Protein AF-A0A0F9F6U3-F1 (afdb_monomer)

Nearest PDB structures (foldseek):
  1pbu-assembly1_A  TM=4.976E-01  e=7.679E-01  Homo sapiens
  3ovb-assembly1_A  TM=3.432E-01  e=8.908E+00  Archaeoglobus fulgidus
  3ovs-assembly1_A  TM=3.458E-01  e=8.391E+00  Archaeoglobus fulgidus
  4x4p-assembly6_E  TM=2.815E-01  e=6.223E+00  Archaeoglobus fulgidus DSM 4304

Sequence (162 aa):
MRYAKGYLIRDQVNSPEFFAYTGFLMSFPWEWFVTLAFPIEENAGPVKTKMRRLWFTRKLCTVERIQVGYFYVEAAQGNFSHIHMLMLGRRIRYGFTKTLDLVSRSFWESFWKHQTKVEKPVSISSLATYCVAHIHNPKYDWVDDGFYNLKLLKKCKMGSFK

Foldseek 3Di:
DDPDPDDAPVVVCPDPVNVVQLVVLLLFPFFKKWKFKDFVVVPDDPVVVVVVVVVLQVVVCVVVVKHKKWKWKWFAADGMIMIIIRMWIWDDDPNDIDICNPPDQVVSQVPDPRTDGMDTPPDSSVSSSVRSSRVRGPNTPDMDIDIDPVVVRVCSSVVPDD

Structure (mmCIF, N/CA/C/O backbone):
data_AF-A0A0F9F6U3-F1
#
_entry.id   AF-A0A0F9F6U3-F1
#
loop_
_atom_site.group_PDB
_atom_site.id
_atom_site.type_symbol
_atom_site.label_atom_id
_atom_site.label_alt_id
_atom_site.label_comp_id
_atom_site.label_asym_id
_atom_site.label_entity_id
_atom_site.label_seq_id
_atom_site.pdbx_PDB_ins_code
_atom_site.Cartn_x
_atom_site.Cartn_y
_atom_site.Cartn_z
_atom_site.occupancy
_atom_site.B_iso_or_equiv
_atom_site.auth_seq_id
_atom_site.auth_comp_id
_atom_site.auth_asym_id
_atom_site.auth_atom_id
_atom_site.pdbx_PDB_model_num
ATOM 1 N N . MET A 1 1 ? -0.679 18.643 -12.995 1.00 31.56 1 MET A N 1
ATOM 2 C CA . MET A 1 1 ? -0.068 17.321 -12.739 1.00 31.56 1 MET A CA 1
ATOM 3 C C . MET A 1 1 ? -0.590 16.356 -13.805 1.00 31.56 1 MET A C 1
ATOM 5 O O . MET A 1 1 ? -1.728 15.919 -13.718 1.00 31.56 1 MET A O 1
ATOM 9 N N . ARG A 1 2 ? 0.151 16.173 -14.907 1.00 24.58 2 ARG A N 1
ATOM 10 C CA . ARG A 1 2 ? -0.257 15.322 -16.040 1.00 24.58 2 ARG A CA 1
ATOM 11 C C . ARG A 1 2 ? 0.248 13.904 -15.763 1.00 24.58 2 ARG A C 1
ATOM 13 O O . ARG A 1 2 ? 1.455 13.710 -15.693 1.00 24.58 2 ARG A O 1
ATOM 20 N N . TYR A 1 3 ? -0.656 12.947 -15.567 1.00 31.72 3 TYR A N 1
ATOM 21 C CA . TYR A 1 3 ? -0.293 11.536 -15.436 1.00 31.72 3 TYR A CA 1
ATOM 22 C C . TYR A 1 3 ? 0.376 11.067 -16.732 1.00 31.72 3 TYR A C 1
ATOM 24 O O . TYR A 1 3 ? -0.159 11.272 -17.825 1.00 31.72 3 TYR A O 1
ATOM 32 N N . ALA A 1 4 ? 1.569 10.489 -16.607 1.00 32.47 4 ALA A N 1
ATOM 33 C CA . ALA A 1 4 ? 2.322 9.956 -17.727 1.00 32.47 4 ALA A CA 1
ATOM 34 C C . ALA A 1 4 ? 1.505 8.853 -18.420 1.00 32.47 4 ALA A C 1
ATOM 36 O O . ALA A 1 4 ? 1.233 7.806 -17.835 1.00 32.47 4 ALA A O 1
ATOM 37 N N . LYS A 1 5 ? 1.126 9.084 -19.684 1.00 33.84 5 LYS A N 1
ATOM 38 C CA . LYS A 1 5 ? 0.676 8.038 -20.614 1.00 33.84 5 LYS A CA 1
ATOM 39 C C . LYS A 1 5 ? 1.882 7.160 -20.964 1.00 33.84 5 LYS A C 1
ATOM 41 O O . LYS A 1 5 ? 2.496 7.308 -22.016 1.00 33.84 5 LYS A O 1
ATOM 46 N N . GLY A 1 6 ? 2.259 6.283 -20.041 1.00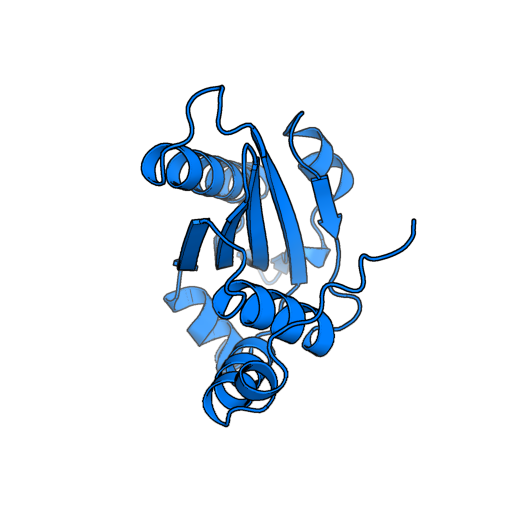 38.41 6 GLY A N 1
ATOM 47 C CA . GLY A 1 6 ? 3.186 5.191 -20.293 1.00 38.41 6 GLY A CA 1
ATOM 48 C C . GLY A 1 6 ? 2.413 4.031 -20.900 1.00 38.41 6 GLY A C 1
ATOM 49 O O . GLY A 1 6 ? 1.651 3.371 -20.205 1.00 38.41 6 GLY A O 1
ATOM 50 N N . TYR A 1 7 ? 2.576 3.819 -22.203 1.00 41.62 7 TYR A N 1
ATOM 51 C CA . TYR A 1 7 ? 2.058 2.649 -22.904 1.00 41.62 7 TYR A CA 1
ATOM 52 C C . TYR A 1 7 ? 2.598 1.375 -22.243 1.00 41.62 7 TYR A C 1
ATOM 54 O O . TYR A 1 7 ? 3.797 1.100 -22.310 1.00 41.62 7 TYR A O 1
ATOM 62 N N . LEU A 1 8 ? 1.708 0.636 -21.585 1.00 48.78 8 LEU A N 1
ATOM 63 C CA . LEU A 1 8 ? 1.885 -0.778 -21.278 1.00 48.78 8 LEU A CA 1
ATOM 64 C C . LEU A 1 8 ? 1.911 -1.547 -22.610 1.00 48.78 8 LEU A C 1
ATOM 66 O O . LEU A 1 8 ? 1.256 -1.120 -23.568 1.00 48.78 8 LEU A O 1
ATOM 70 N N . ILE A 1 9 ? 2.631 -2.670 -22.693 1.00 53.09 9 ILE A N 1
ATOM 71 C CA . ILE A 1 9 ? 2.451 -3.593 -23.824 1.00 53.09 9 ILE A CA 1
ATOM 72 C C . ILE A 1 9 ? 0.985 -4.033 -23.766 1.00 53.09 9 ILE A C 1
ATOM 74 O O . ILE A 1 9 ? 0.577 -4.683 -22.804 1.00 53.09 9 ILE A O 1
ATOM 78 N N . ARG A 1 10 ? 0.174 -3.608 -24.747 1.00 51.69 10 ARG A N 1
ATOM 79 C CA . ARG A 1 10 ? -1.291 -3.798 -24.744 1.00 51.69 10 ARG A CA 1
ATOM 80 C C . ARG A 1 10 ? -1.689 -5.256 -24.509 1.00 51.69 10 ARG A C 1
ATOM 82 O O . ARG A 1 10 ? -2.739 -5.498 -23.923 1.00 51.69 10 ARG A O 1
ATOM 89 N N . ASP A 1 11 ? -0.841 -6.193 -24.908 1.00 54.62 11 ASP A N 1
ATOM 90 C CA . ASP A 1 11 ? -1.124 -7.624 -24.847 1.00 54.62 11 ASP A CA 1
ATOM 91 C C . ASP A 1 11 ? -1.033 -8.192 -23.420 1.00 54.62 11 ASP A C 1
ATOM 93 O O . ASP A 1 11 ? -1.785 -9.098 -23.078 1.00 54.62 11 ASP A O 1
ATOM 97 N N . GLN A 1 12 ? -0.197 -7.623 -22.541 1.00 59.91 12 GLN A N 1
ATOM 98 C CA . GLN A 1 12 ? -0.062 -8.100 -21.153 1.00 59.91 12 GLN A CA 1
ATOM 99 C C . GLN A 1 12 ? -1.156 -7.561 -20.220 1.00 59.91 12 GLN A C 1
ATOM 101 O O . GLN A 1 12 ? -1.532 -8.220 -19.259 1.00 59.91 12 GLN A O 1
ATOM 106 N N . VAL A 1 13 ? -1.711 -6.383 -20.513 1.00 64.19 13 VAL A N 1
ATOM 107 C CA . VAL A 1 13 ? -2.785 -5.756 -19.707 1.00 64.19 13 VAL A CA 1
ATOM 108 C C . VAL A 1 13 ? -4.155 -6.367 -20.001 1.00 64.19 13 VAL A C 1
ATOM 110 O O . VAL A 1 13 ? -5.101 -6.175 -19.246 1.00 64.19 13 VAL A O 1
ATOM 113 N N . ASN A 1 14 ? -4.263 -7.111 -21.100 1.00 72.69 14 ASN A N 1
ATOM 114 C CA . ASN A 1 14 ? -5.487 -7.792 -21.505 1.00 72.69 14 ASN A CA 1
ATOM 115 C C . ASN A 1 14 ? -5.403 -9.312 -21.312 1.00 72.69 14 ASN A C 1
ATOM 117 O O . ASN A 1 14 ? -6.246 -10.035 -21.843 1.00 72.69 14 ASN A O 1
ATOM 121 N N . SER A 1 15 ? -4.405 -9.811 -20.575 1.00 81.25 15 SER A N 1
ATOM 122 C CA . SER A 1 15 ? -4.299 -11.244 -20.319 1.00 81.25 15 SER A CA 1
ATOM 123 C C . SER A 1 15 ? -5.306 -11.698 -19.244 1.00 81.25 15 SER A C 1
ATOM 125 O O . SER A 1 15 ? -5.655 -10.922 -18.343 1.00 81.25 15 SER A O 1
ATOM 127 N N . PRO A 1 16 ? -5.784 -12.955 -19.289 1.00 85.06 16 PRO A N 1
ATOM 128 C CA . PRO A 1 16 ? -6.631 -13.517 -18.236 1.00 85.06 16 PRO A CA 1
ATOM 129 C C . PRO A 1 16 ? -6.007 -13.412 -16.837 1.00 85.06 16 PRO A C 1
ATOM 131 O O . PRO A 1 16 ? -6.713 -13.158 -15.861 1.00 85.06 16 PRO A O 1
ATOM 134 N N . GLU A 1 17 ? -4.684 -13.552 -16.736 1.00 84.88 17 GLU A N 1
ATOM 135 C CA . GLU A 1 17 ? -3.926 -13.446 -15.488 1.00 84.88 17 GLU A CA 1
ATOM 136 C C . GLU A 1 17 ? -3.998 -12.031 -14.906 1.00 84.88 17 GLU A C 1
ATOM 138 O O . GLU A 1 17 ? -4.219 -11.876 -13.703 1.00 84.88 17 GLU A O 1
ATOM 143 N N . PHE A 1 18 ? -3.890 -11.000 -15.754 1.00 87.88 18 PHE A N 1
ATOM 144 C CA . PHE A 1 18 ? -4.009 -9.602 -15.339 1.00 87.88 18 PHE A CA 1
ATOM 145 C C . PHE A 1 18 ? -5.374 -9.326 -14.694 1.00 87.88 18 PHE A C 1
ATOM 147 O O . PHE A 1 18 ? -5.459 -8.764 -13.593 1.00 87.88 18 PHE A O 1
ATOM 154 N N . PHE A 1 19 ? -6.456 -9.752 -15.354 1.00 88.88 19 PHE A N 1
ATOM 155 C CA . PHE A 1 19 ? -7.815 -9.563 -14.843 1.00 88.88 19 PHE A CA 1
ATOM 156 C C . PHE A 1 19 ? -8.081 -10.397 -13.589 1.00 88.88 19 PHE A C 1
ATOM 158 O O . PHE A 1 19 ? -8.679 -9.889 -12.638 1.00 88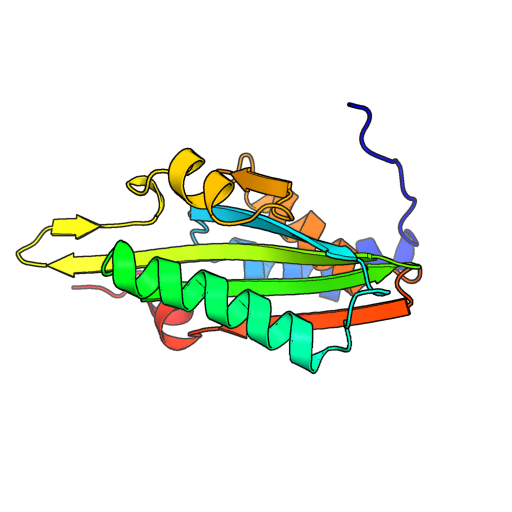.88 19 PHE A O 1
ATOM 165 N N . ALA A 1 20 ? -7.600 -11.643 -13.548 1.00 88.56 20 ALA A N 1
ATOM 166 C CA . ALA A 1 20 ? -7.728 -12.503 -12.377 1.00 88.56 20 ALA A CA 1
ATOM 167 C C . ALA A 1 20 ? -7.008 -11.905 -11.160 1.00 88.56 20 ALA A C 1
ATOM 169 O O . ALA A 1 20 ? -7.584 -11.850 -10.068 1.00 88.56 20 ALA A O 1
ATOM 170 N N . TYR A 1 21 ? -5.783 -11.399 -11.339 1.00 89.81 21 TYR A N 1
ATOM 171 C CA . TYR A 1 21 ? -5.022 -10.823 -10.234 1.00 89.81 21 TYR A CA 1
ATOM 172 C C . TYR A 1 21 ? -5.618 -9.488 -9.771 1.00 89.81 21 TYR A C 1
ATOM 174 O O . TYR A 1 21 ? -5.778 -9.258 -8.569 1.00 89.81 21 TYR A O 1
ATOM 182 N N . THR A 1 22 ? -6.057 -8.648 -10.713 1.00 91.75 22 THR A N 1
ATOM 183 C CA . THR A 1 22 ? -6.775 -7.402 -10.407 1.00 91.75 22 THR A CA 1
ATOM 184 C C . THR A 1 22 ? -8.057 -7.688 -9.623 1.00 91.75 22 THR A C 1
ATOM 186 O O . THR A 1 22 ? -8.267 -7.111 -8.554 1.00 91.75 22 THR A O 1
ATOM 189 N N . GLY A 1 23 ? -8.879 -8.636 -10.086 1.00 91.62 23 GLY A N 1
ATOM 190 C CA . GLY A 1 23 ? -10.100 -9.058 -9.396 1.00 91.62 23 GLY A CA 1
ATOM 191 C C . GLY A 1 23 ? -9.825 -9.634 -8.003 1.00 91.62 23 GLY A C 1
ATOM 192 O O . GLY A 1 23 ? -10.549 -9.344 -7.048 1.00 91.62 23 GLY A O 1
ATOM 193 N N . PHE A 1 24 ? -8.732 -10.385 -7.844 1.00 90.88 24 PHE A N 1
ATOM 194 C CA . PHE A 1 24 ? -8.293 -10.862 -6.536 1.00 90.88 24 PHE A CA 1
ATOM 195 C C . PHE A 1 24 ? -7.950 -9.708 -5.587 1.00 90.88 24 PHE A C 1
ATOM 197 O O . PHE A 1 24 ? -8.444 -9.698 -4.455 1.00 90.88 24 PHE A O 1
ATOM 204 N N . LEU A 1 25 ? -7.171 -8.716 -6.028 1.00 92.31 25 LEU A N 1
ATOM 205 C CA . LEU A 1 25 ? -6.867 -7.539 -5.209 1.00 92.31 25 LEU A CA 1
ATOM 206 C C . LEU A 1 25 ? -8.132 -6.738 -4.879 1.00 92.31 25 LEU A C 1
ATOM 208 O O . LEU A 1 25 ? -8.278 -6.294 -3.744 1.00 92.31 25 LEU A O 1
ATOM 212 N N . MET A 1 26 ? -9.081 -6.613 -5.807 1.00 92.50 26 MET A N 1
ATOM 213 C CA . MET A 1 26 ? -10.361 -5.933 -5.563 1.00 92.50 26 MET A CA 1
ATOM 214 C C . MET A 1 26 ? -11.242 -6.631 -4.516 1.00 92.50 26 MET A C 1
ATOM 216 O O . MET A 1 26 ? -12.139 -6.003 -3.962 1.00 92.50 26 MET A O 1
ATOM 220 N N . SER A 1 27 ? -10.982 -7.906 -4.204 1.00 91.00 27 SER A N 1
ATOM 221 C CA . SER A 1 27 ? -11.755 -8.662 -3.207 1.00 91.00 27 SER A CA 1
ATOM 222 C C . SER A 1 27 ? -11.452 -8.297 -1.746 1.00 91.00 27 SER A C 1
ATOM 22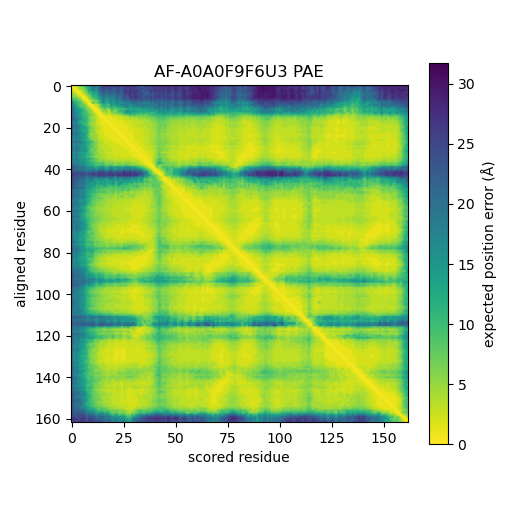4 O O . SER A 1 27 ? -12.060 -8.864 -0.837 1.00 91.00 27 SER A O 1
ATOM 226 N N . PHE A 1 28 ? -10.517 -7.375 -1.501 1.00 91.44 28 PHE A N 1
ATOM 227 C CA . PHE A 1 28 ? -10.172 -6.897 -0.163 1.00 91.44 28 PHE A CA 1
ATOM 228 C C . PHE A 1 28 ? -10.654 -5.452 0.054 1.00 91.44 28 PHE A C 1
ATOM 230 O O . PHE A 1 28 ? -10.554 -4.628 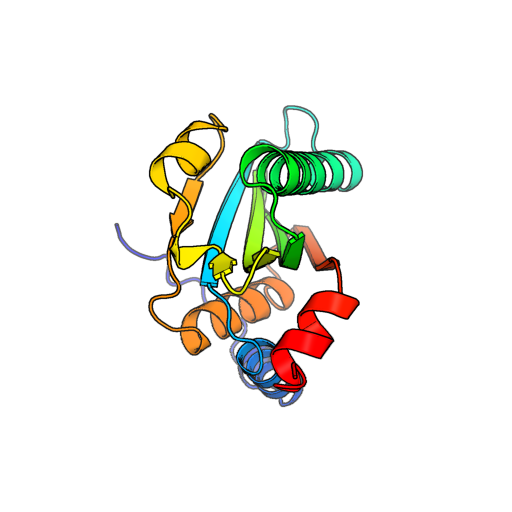-0.857 1.00 91.44 28 PHE A O 1
ATOM 237 N N . PRO A 1 29 ? -11.117 -5.106 1.270 1.00 91.44 29 PRO A N 1
ATOM 238 C CA . PRO A 1 29 ? -11.545 -3.750 1.603 1.00 91.44 29 PRO A CA 1
ATOM 239 C C . PRO A 1 29 ? -10.328 -2.874 1.929 1.00 91.44 29 PRO A C 1
ATOM 241 O O . PRO A 1 29 ? -10.026 -2.618 3.093 1.00 91.44 29 PRO A O 1
ATOM 244 N N . TRP A 1 30 ? -9.569 -2.474 0.910 1.00 94.25 30 TRP A N 1
ATOM 245 C CA . TRP A 1 30 ? -8.415 -1.596 1.103 1.00 94.25 30 TRP A CA 1
ATOM 246 C C . TRP A 1 30 ? -8.850 -0.220 1.611 1.00 94.25 30 TRP A C 1
ATOM 248 O O . TRP A 1 30 ? -9.779 0.380 1.077 1.00 94.25 30 TRP A O 1
ATOM 258 N N . GLU A 1 31 ? -8.150 0.287 2.622 1.00 95.00 31 GLU A N 1
ATOM 259 C CA . GLU A 1 31 ? -8.483 1.540 3.310 1.00 95.00 31 GLU A CA 1
ATOM 260 C C . GLU A 1 31 ? -7.527 2.659 2.897 1.00 95.00 31 GLU A C 1
ATOM 262 O O . GLU A 1 31 ? -7.944 3.801 2.712 1.00 95.00 31 GLU A O 1
ATOM 267 N N . TRP A 1 32 ? -6.243 2.331 2.726 1.00 94.94 32 TRP A N 1
ATOM 268 C CA . TRP A 1 32 ? -5.186 3.265 2.343 1.00 94.94 32 TRP A CA 1
ATOM 269 C C . TRP A 1 32 ? -4.437 2.784 1.100 1.00 94.94 32 TRP A C 1
ATOM 271 O O . TRP A 1 32 ? -4.210 1.586 0.911 1.00 94.94 32 TRP A O 1
ATOM 281 N N . PHE A 1 33 ? -3.986 3.747 0.302 1.00 94.69 33 PHE A N 1
ATOM 282 C CA . PHE A 1 33 ? -2.968 3.573 -0.722 1.00 94.69 33 PHE A CA 1
ATOM 283 C C . PHE A 1 33 ? -1.741 4.403 -0.365 1.00 94.69 33 PHE A C 1
ATOM 285 O O . PHE A 1 33 ? -1.846 5.599 -0.084 1.00 94.69 33 PHE A O 1
ATOM 292 N N . VAL A 1 34 ? -0.575 3.765 -0.355 1.00 92.06 34 VAL A N 1
ATOM 293 C CA . VAL A 1 34 ? 0.683 4.410 0.025 1.00 92.06 34 VAL A CA 1
ATOM 294 C C . VAL A 1 34 ? 1.678 4.287 -1.108 1.00 92.06 34 VAL A C 1
ATOM 296 O O . VAL A 1 34 ? 1.901 3.190 -1.613 1.00 92.06 34 VAL A O 1
ATOM 299 N N . THR A 1 35 ? 2.300 5.409 -1.468 1.00 90.56 35 THR A N 1
ATOM 300 C CA . THR A 1 35 ? 3.433 5.439 -2.395 1.00 90.56 35 THR A CA 1
ATOM 301 C C . THR A 1 35 ? 4.670 5.987 -1.693 1.00 90.56 35 THR A C 1
ATOM 303 O O . THR A 1 35 ? 4.666 7.103 -1.161 1.00 90.56 35 THR A O 1
ATOM 306 N N . LEU A 1 36 ? 5.730 5.184 -1.699 1.00 86.81 36 LEU A N 1
ATOM 307 C CA . LEU A 1 36 ? 7.050 5.520 -1.177 1.00 86.81 36 LEU A CA 1
ATOM 308 C C . LEU A 1 36 ? 8.032 5.569 -2.352 1.00 86.81 36 LEU A C 1
ATOM 310 O O . LEU A 1 36 ? 8.010 4.657 -3.173 1.00 86.81 36 LEU A O 1
ATOM 314 N N . ALA A 1 37 ? 8.882 6.591 -2.430 1.00 84.31 37 ALA A N 1
ATOM 315 C CA . ALA A 1 37 ? 9.900 6.707 -3.473 1.00 84.31 37 ALA A CA 1
ATOM 316 C C . ALA A 1 37 ? 11.287 6.841 -2.840 1.00 84.31 37 ALA A C 1
ATOM 318 O O . ALA A 1 37 ? 11.466 7.566 -1.863 1.00 84.31 37 ALA A O 1
ATOM 319 N N . PHE A 1 38 ? 12.277 6.147 -3.389 1.00 79.25 38 PHE A N 1
ATOM 320 C CA . PHE A 1 38 ? 13.619 6.087 -2.823 1.00 79.25 38 PHE A CA 1
ATOM 321 C C . PHE A 1 38 ? 14.677 6.271 -3.912 1.00 79.25 38 PHE A C 1
ATOM 323 O O . PHE A 1 38 ? 14.638 5.530 -4.892 1.00 79.25 38 PHE A O 1
ATOM 330 N N . PRO A 1 39 ? 15.648 7.187 -3.737 1.00 76.75 39 PRO A N 1
ATOM 331 C CA . PRO A 1 39 ? 16.846 7.210 -4.571 1.00 76.75 39 PRO A CA 1
ATOM 332 C C . PRO A 1 39 ? 17.645 5.914 -4.383 1.00 76.75 39 PRO A C 1
ATOM 334 O O . PRO A 1 39 ? 17.833 5.458 -3.249 1.00 76.75 39 PRO A O 1
ATOM 337 N N . ILE A 1 40 ? 18.120 5.324 -5.478 1.00 69.56 40 ILE A N 1
ATOM 338 C CA . ILE A 1 40 ? 18.897 4.078 -5.471 1.00 69.56 40 ILE A CA 1
ATOM 339 C C . ILE A 1 40 ? 20.347 4.329 -5.038 1.00 69.56 40 ILE A C 1
ATOM 341 O O . ILE A 1 40 ? 20.920 3.516 -4.307 1.00 69.56 40 ILE A O 1
ATOM 345 N N . GLU A 1 41 ? 20.897 5.491 -5.404 1.00 64.81 41 GLU A N 1
ATOM 346 C CA . GLU A 1 41 ? 22.290 5.891 -5.146 1.00 64.81 41 GLU A CA 1
ATOM 347 C C . GLU A 1 41 ? 22.625 6.016 -3.646 1.00 64.81 41 GLU A C 1
ATOM 349 O O . GLU A 1 41 ? 23.76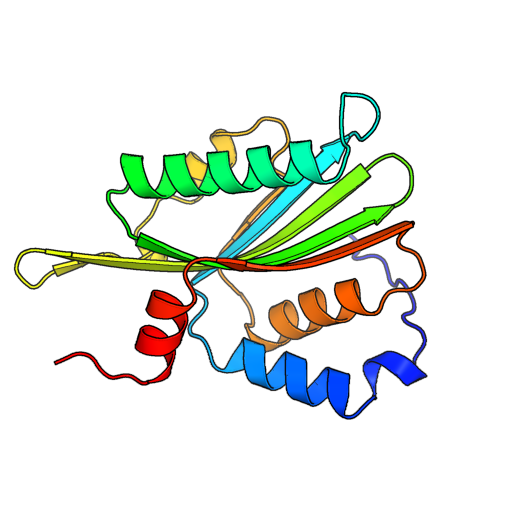7 5.816 -3.244 1.00 64.81 41 GLU A O 1
ATOM 354 N N . GLU A 1 42 ? 21.631 6.222 -2.775 1.00 55.03 42 GLU A N 1
ATOM 355 C CA . GLU A 1 42 ? 21.824 6.338 -1.320 1.00 55.03 42 GLU A CA 1
ATOM 356 C C . GLU A 1 42 ? 21.678 5.011 -0.546 1.00 55.03 42 GLU A C 1
ATOM 358 O O . GLU A 1 42 ? 21.367 5.022 0.647 1.00 55.03 42 GLU A O 1
ATOM 363 N N . ASN A 1 43 ? 21.970 3.864 -1.177 1.00 50.09 43 ASN A N 1
ATOM 364 C CA . ASN A 1 43 ? 21.913 2.493 -0.634 1.00 50.09 43 ASN A CA 1
ATOM 365 C C . ASN A 1 43 ? 20.595 1.708 -0.865 1.00 50.09 43 ASN A C 1
ATOM 367 O O . ASN A 1 43 ? 19.969 1.275 0.110 1.00 50.09 43 ASN A O 1
ATOM 371 N N . ALA A 1 44 ? 20.193 1.409 -2.103 1.00 52.97 44 ALA A N 1
ATOM 372 C CA . ALA A 1 44 ? 19.014 0.561 -2.349 1.00 52.97 44 ALA A CA 1
ATOM 373 C C . ALA A 1 44 ? 19.327 -0.714 -3.151 1.00 52.97 44 ALA A C 1
ATOM 375 O O . ALA A 1 44 ? 19.199 -0.759 -4.367 1.00 52.97 44 ALA A O 1
ATOM 376 N N . GLY A 1 45 ? 19.679 -1.787 -2.442 1.00 57.88 45 GLY A N 1
ATOM 377 C CA . GLY A 1 45 ? 19.354 -3.142 -2.898 1.00 57.88 45 GLY A CA 1
ATOM 378 C C . GLY A 1 45 ? 17.986 -3.570 -2.335 1.00 57.88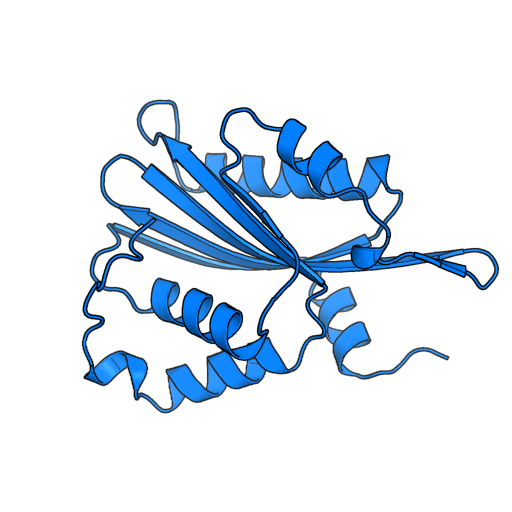 45 GLY A C 1
ATOM 379 O O . GLY A 1 45 ? 17.565 -3.001 -1.319 1.00 57.88 45 GLY A O 1
ATOM 380 N N . PRO A 1 46 ? 17.328 -4.606 -2.891 1.00 59.88 46 PRO A N 1
ATOM 381 C CA . PRO A 1 46 ? 15.989 -5.067 -2.475 1.00 59.88 46 PRO A CA 1
ATOM 382 C C . PRO A 1 46 ? 15.835 -5.279 -0.956 1.00 59.88 46 PRO A C 1
ATOM 384 O O . PRO A 1 46 ? 14.795 -5.016 -0.351 1.00 59.88 46 PRO A O 1
ATOM 387 N N . VAL A 1 47 ? 16.919 -5.691 -0.290 1.00 65.44 47 VAL A N 1
ATOM 388 C CA . VAL A 1 47 ? 16.980 -5.885 1.167 1.00 65.44 47 VAL A CA 1
ATOM 389 C C . VAL A 1 47 ? 16.756 -4.581 1.943 1.00 65.44 47 VAL A C 1
ATOM 391 O O . VAL A 1 47 ? 16.023 -4.570 2.935 1.00 65.44 47 VAL A O 1
ATOM 394 N N . LYS A 1 48 ? 17.363 -3.468 1.514 1.00 69.88 48 LYS A N 1
ATOM 395 C CA . LYS A 1 48 ? 17.257 -2.182 2.222 1.00 69.88 48 LYS A CA 1
ATOM 396 C C . LYS A 1 48 ? 15.871 -1.564 2.028 1.00 69.88 48 LYS A C 1
ATOM 398 O O . LYS A 1 48 ? 15.316 -1.027 2.991 1.00 69.88 48 LYS A O 1
ATOM 403 N N . THR A 1 49 ? 15.254 -1.727 0.859 1.00 70.94 49 THR A N 1
ATOM 404 C CA . THR A 1 49 ? 13.886 -1.241 0.639 1.00 70.94 49 THR A CA 1
ATOM 405 C C . THR A 1 49 ? 12.841 -2.053 1.406 1.00 70.94 49 THR A C 1
ATOM 407 O O . THR A 1 49 ? 11.969 -1.475 2.065 1.00 70.94 49 THR A O 1
ATOM 410 N N . LYS A 1 50 ? 13.010 -3.383 1.481 1.00 75.50 50 LYS A N 1
ATOM 411 C CA . LYS A 1 50 ? 12.227 -4.251 2.377 1.00 75.50 50 LYS A CA 1
ATOM 412 C C . LYS A 1 50 ? 12.288 -3.777 3.830 1.00 75.50 50 LYS A C 1
ATOM 414 O O . LYS A 1 50 ? 11.257 -3.708 4.501 1.00 75.50 50 LYS A O 1
ATOM 419 N N . MET A 1 51 ? 13.472 -3.407 4.319 1.00 78.38 51 MET A N 1
ATOM 420 C CA . MET A 1 51 ? 13.636 -2.879 5.678 1.00 78.38 51 MET A CA 1
ATOM 421 C C . MET A 1 51 ? 12.897 -1.553 5.885 1.00 78.38 51 MET A C 1
ATOM 423 O O . MET A 1 51 ? 12.271 -1.374 6.930 1.00 78.38 51 MET A O 1
ATOM 427 N N . ARG A 1 52 ? 12.898 -0.653 4.892 1.00 78.62 52 ARG A N 1
ATOM 428 C CA . ARG A 1 52 ? 12.143 0.610 4.951 1.00 78.62 52 ARG A CA 1
ATOM 429 C C . ARG A 1 52 ? 10.637 0.353 5.009 1.00 78.62 52 ARG A C 1
ATOM 431 O O . ARG A 1 52 ? 9.990 0.817 5.944 1.00 78.62 52 ARG A O 1
ATOM 438 N N . ARG A 1 53 ? 10.083 -0.476 4.118 1.00 85.19 53 ARG A N 1
ATOM 439 C CA . ARG A 1 53 ? 8.663 -0.885 4.156 1.00 85.19 53 ARG A CA 1
ATOM 440 C C . ARG A 1 53 ? 8.260 -1.478 5.513 1.00 85.19 53 ARG A C 1
ATOM 442 O O . ARG A 1 53 ? 7.221 -1.130 6.082 1.00 85.19 53 ARG A O 1
ATOM 449 N N . LEU A 1 54 ? 9.096 -2.361 6.062 1.00 85.62 54 LEU A N 1
ATOM 450 C CA . LEU A 1 54 ? 8.870 -2.950 7.383 1.00 85.62 54 LEU A CA 1
ATOM 451 C C . LEU A 1 54 ? 8.949 -1.909 8.500 1.00 85.62 54 LEU A C 1
ATOM 453 O O . LEU A 1 54 ? 8.153 -1.963 9.434 1.00 85.62 54 LEU A O 1
ATOM 457 N N . TRP A 1 55 ? 9.870 -0.950 8.413 1.00 86.06 55 TRP A N 1
ATOM 458 C CA . TRP A 1 55 ? 9.952 0.144 9.375 1.00 86.06 55 TRP A CA 1
ATOM 459 C C . TRP A 1 55 ? 8.675 0.993 9.368 1.00 86.06 55 TRP A C 1
ATOM 461 O O . TRP A 1 55 ? 8.134 1.224 10.452 1.00 86.06 55 TRP A O 1
ATOM 471 N N . PHE A 1 56 ? 8.142 1.357 8.185 1.00 86.25 56 PHE A N 1
ATOM 472 C CA . PHE A 1 56 ? 6.883 2.119 8.066 1.00 86.25 56 PHE A CA 1
ATOM 473 C C . PHE A 1 56 ? 5.785 1.452 8.876 1.00 86.25 56 PHE A C 1
ATOM 475 O O . PHE A 1 56 ? 5.161 2.021 9.769 1.00 86.25 56 PHE A O 1
ATOM 482 N N . THR A 1 57 ? 5.570 0.188 8.526 1.00 89.62 57 THR A N 1
ATOM 483 C CA . THR A 1 57 ? 4.397 -0.559 8.929 1.00 89.62 57 THR A CA 1
ATOM 484 C C . THR A 1 57 ? 4.501 -0.938 10.391 1.00 89.62 57 THR A C 1
ATOM 486 O O . THR A 1 57 ? 3.499 -0.874 11.097 1.00 89.62 57 THR A O 1
ATOM 489 N N . ARG A 1 58 ? 5.708 -1.221 10.896 1.00 91.44 58 ARG A N 1
ATOM 490 C CA . ARG A 1 58 ? 5.953 -1.407 12.332 1.00 91.44 58 ARG A CA 1
ATOM 491 C C . ARG A 1 58 ? 5.687 -0.135 13.127 1.00 91.44 58 ARG A C 1
ATOM 493 O O . ARG A 1 58 ? 5.027 -0.218 14.158 1.00 91.44 58 ARG A O 1
ATOM 500 N N . LYS A 1 59 ? 6.154 1.031 12.668 1.00 91.62 59 LYS A N 1
ATOM 501 C CA . LYS A 1 59 ? 5.869 2.303 13.349 1.00 91.62 59 LYS A CA 1
ATOM 502 C C . LYS A 1 59 ? 4.369 2.591 13.376 1.00 91.62 59 LYS A C 1
ATOM 504 O O . LYS A 1 59 ? 3.851 2.855 14.459 1.00 91.62 59 LYS A O 1
ATOM 509 N N . LEU A 1 60 ? 3.681 2.429 12.243 1.00 92.56 60 LEU A N 1
ATOM 510 C CA . LEU A 1 60 ? 2.223 2.547 12.138 1.00 92.56 60 LEU A CA 1
ATOM 511 C C . LEU A 1 60 ? 1.503 1.620 13.119 1.00 92.56 60 LEU A C 1
ATOM 513 O O . LEU A 1 60 ? 0.676 2.074 13.909 1.00 92.56 60 LEU A O 1
ATOM 517 N N . CYS A 1 61 ? 1.870 0.336 13.134 1.00 94.12 61 CYS A N 1
ATOM 518 C CA . CYS A 1 61 ? 1.276 -0.640 14.044 1.00 94.12 61 CYS A CA 1
ATOM 519 C C . CYS A 1 61 ? 1.456 -0.242 15.516 1.00 94.12 61 CYS A C 1
ATOM 521 O O . CYS A 1 61 ? 0.509 -0.325 16.298 1.00 94.12 61 CYS A O 1
ATOM 523 N N . THR A 1 62 ? 2.654 0.204 15.897 1.00 93.44 62 THR A N 1
ATOM 524 C CA . THR A 1 62 ? 2.983 0.532 17.289 1.00 93.44 62 THR A CA 1
ATOM 525 C C . THR A 1 62 ? 2.306 1.817 17.763 1.00 93.44 62 THR A C 1
ATOM 527 O O . THR A 1 62 ? 1.692 1.821 18.830 1.00 93.44 62 THR A O 1
ATOM 530 N N . VAL A 1 63 ? 2.392 2.899 16.983 1.00 94.38 63 VAL A N 1
ATOM 531 C CA . VAL A 1 63 ? 1.854 4.218 17.361 1.00 94.38 63 VAL A CA 1
ATOM 532 C C . VAL A 1 63 ? 0.326 4.194 17.369 1.00 94.38 63 VAL A C 1
ATOM 534 O O . VAL A 1 63 ? -0.293 4.583 18.358 1.00 94.38 63 VAL A O 1
ATOM 537 N N . GLU A 1 64 ? -0.298 3.646 16.322 1.00 94.25 64 GLU A N 1
ATOM 538 C CA . GLU A 1 64 ? -1.763 3.598 16.223 1.00 94.25 64 GLU A CA 1
ATOM 539 C C . GLU A 1 64 ? -2.391 2.442 17.005 1.00 94.25 64 GLU A C 1
ATOM 541 O O . GLU A 1 64 ? -3.621 2.394 17.157 1.00 94.25 64 GLU A O 1
ATOM 546 N N . ARG A 1 65 ? -1.548 1.529 17.512 1.00 93.94 65 ARG A N 1
ATOM 547 C CA . ARG A 1 65 ? -1.912 0.271 18.180 1.00 93.94 65 ARG A CA 1
ATOM 548 C C . ARG A 1 65 ? -2.815 -0.601 17.307 1.00 93.94 65 ARG A C 1
ATOM 550 O O . ARG A 1 65 ? -3.807 -1.144 17.792 1.00 93.94 65 ARG A O 1
ATOM 557 N N . ILE A 1 66 ? -2.493 -0.701 16.022 1.00 94.69 66 ILE A N 1
ATOM 558 C CA . ILE A 1 66 ? -3.295 -1.379 14.998 1.00 94.69 66 ILE A CA 1
ATOM 559 C C . ILE A 1 66 ? -2.516 -2.538 14.373 1.00 94.69 66 ILE A C 1
ATOM 561 O O . ILE A 1 66 ? -1.293 -2.490 14.288 1.00 94.69 66 ILE A O 1
ATOM 565 N N . GLN A 1 67 ? -3.201 -3.598 13.944 1.00 94.69 67 GLN A N 1
ATOM 566 C CA . GLN A 1 67 ? -2.593 -4.598 13.067 1.00 94.69 67 GLN A CA 1
ATOM 567 C C . GLN A 1 67 ? -2.812 -4.180 11.621 1.00 94.69 67 GLN A C 1
ATOM 569 O O . GLN A 1 67 ? -3.923 -3.806 11.262 1.00 94.69 67 GLN A O 1
ATOM 574 N N . VAL A 1 68 ? -1.780 -4.287 10.792 1.00 95.88 68 VAL A N 1
ATOM 575 C CA . VAL A 1 68 ? -1.857 -3.939 9.370 1.00 95.88 68 VAL A CA 1
ATOM 576 C C . VAL A 1 68 ? -1.679 -5.189 8.520 1.00 95.88 68 VAL A C 1
ATOM 578 O O . VAL A 1 68 ? -0.863 -6.061 8.839 1.00 95.88 68 VAL A O 1
ATOM 581 N N . GLY A 1 69 ? -2.459 -5.271 7.447 1.00 96.12 69 GLY A N 1
ATOM 582 C CA . GLY A 1 69 ? -2.266 -6.195 6.338 1.00 96.12 69 GLY A CA 1
ATOM 583 C C . GLY A 1 69 ? -2.129 -5.385 5.062 1.00 96.12 69 GLY A C 1
ATOM 584 O O . GLY A 1 69 ? -2.829 -4.386 4.893 1.00 96.12 69 GLY A O 1
ATOM 585 N N . TYR A 1 70 ? -1.208 -5.778 4.189 1.00 96.00 70 TYR A N 1
ATOM 586 C CA . TYR A 1 70 ? -1.000 -5.053 2.944 1.00 96.00 70 TYR A CA 1
ATOM 587 C C . TYR A 1 70 ? -0.551 -5.964 1.810 1.00 96.00 70 TYR A C 1
ATOM 589 O O . TYR A 1 70 ? 0.126 -6.972 2.035 1.00 96.00 70 TYR A O 1
ATOM 597 N N . PHE A 1 71 ? -0.928 -5.565 0.603 1.00 95.88 71 PHE A N 1
ATOM 598 C CA . PHE A 1 71 ? -0.263 -5.950 -0.632 1.00 95.88 71 PHE A CA 1
ATOM 599 C C . PHE A 1 71 ? 0.728 -4.847 -1.006 1.00 95.88 71 PHE A C 1
ATOM 601 O O . PHE A 1 71 ? 0.429 -3.668 -0.800 1.00 95.88 71 PHE A O 1
ATOM 608 N N . TYR A 1 72 ? 1.890 -5.212 -1.534 1.00 94.06 72 TYR A N 1
ATOM 609 C CA . TYR A 1 72 ? 2.834 -4.257 -2.093 1.00 94.06 72 TYR A CA 1
ATOM 610 C C . TYR A 1 72 ? 3.293 -4.697 -3.477 1.00 94.06 72 TYR A C 1
ATOM 612 O O . TYR A 1 72 ? 3.417 -5.889 -3.737 1.00 94.06 72 TYR A O 1
ATOM 620 N N . VAL A 1 73 ? 3.606 -3.711 -4.307 1.00 93.00 73 VAL A N 1
ATOM 621 C CA . VAL A 1 73 ? 4.466 -3.861 -5.477 1.00 93.00 73 VAL A CA 1
ATOM 622 C C . VAL A 1 73 ? 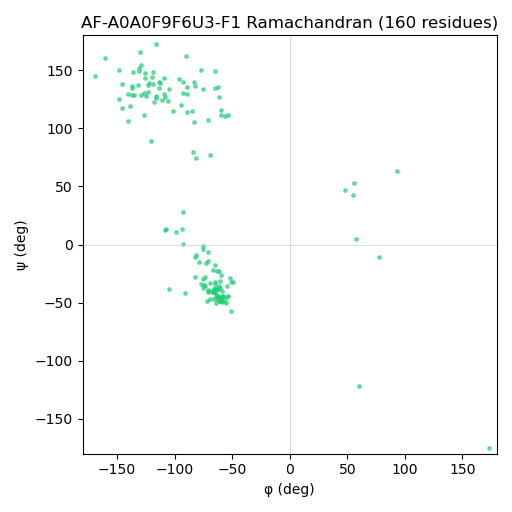5.589 -2.844 -5.347 1.00 93.00 73 VAL A C 1
ATOM 624 O O . VAL A 1 73 ? 5.356 -1.666 -5.070 1.00 93.00 73 VAL A O 1
ATOM 627 N N . GLU A 1 74 ? 6.811 -3.322 -5.471 1.00 90.25 74 GLU A N 1
ATOM 628 C CA . GLU A 1 74 ? 8.019 -2.531 -5.562 1.00 90.25 74 GLU A CA 1
ATOM 629 C C . GLU A 1 74 ? 8.550 -2.640 -6.984 1.00 90.25 74 GLU A C 1
ATOM 631 O O . GLU A 1 74 ? 8.672 -3.737 -7.521 1.00 90.25 74 GLU A O 1
ATOM 636 N N . ALA A 1 75 ? 8.833 -1.499 -7.594 1.00 89.44 75 ALA A N 1
ATOM 637 C CA . ALA A 1 75 ? 9.349 -1.418 -8.946 1.00 89.44 75 ALA A CA 1
ATOM 638 C C . ALA A 1 75 ? 10.459 -0.371 -8.994 1.00 89.44 75 ALA A C 1
ATOM 640 O O . ALA A 1 75 ? 10.301 0.730 -8.455 1.00 89.44 75 ALA A O 1
ATOM 641 N N . ALA A 1 76 ? 11.573 -0.702 -9.639 1.00 86.38 76 ALA A N 1
ATOM 642 C CA . ALA A 1 76 ? 12.677 0.229 -9.828 1.00 86.38 76 ALA A CA 1
ATOM 643 C C . ALA A 1 76 ? 12.842 0.605 -11.296 1.00 86.38 76 ALA A C 1
ATOM 645 O O . ALA A 1 76 ? 12.736 -0.244 -12.181 1.00 86.38 76 ALA A O 1
ATOM 646 N N . GLN A 1 77 ? 13.105 1.887 -11.538 1.00 84.62 77 GLN A N 1
ATOM 647 C CA . GLN A 1 77 ? 13.444 2.405 -12.856 1.00 84.62 77 GLN A CA 1
ATOM 648 C C . GLN A 1 77 ? 14.571 3.429 -12.732 1.00 84.62 77 GLN A C 1
ATOM 650 O O . GLN A 1 77 ? 14.405 4.481 -12.101 1.00 84.62 77 GLN A O 1
ATOM 655 N N . GLY A 1 78 ? 15.706 3.153 -13.369 1.00 83.50 78 GLY A N 1
ATOM 656 C CA . GLY A 1 78 ? 16.870 4.030 -13.321 1.00 83.50 78 GLY A CA 1
ATOM 657 C C . GLY A 1 78 ? 17.354 4.201 -11.884 1.00 83.50 78 GLY A C 1
ATOM 658 O O . GLY A 1 78 ? 17.643 3.223 -11.212 1.00 83.50 78 GLY A O 1
ATOM 659 N N . ASN A 1 79 ? 17.404 5.440 -11.391 1.00 80.25 79 ASN A N 1
ATOM 660 C CA . ASN A 1 79 ? 17.925 5.759 -10.058 1.00 80.25 79 ASN A CA 1
ATOM 661 C C . ASN A 1 79 ? 16.859 5.815 -8.954 1.00 80.25 79 ASN A C 1
ATOM 663 O O . ASN A 1 79 ? 17.152 6.313 -7.867 1.00 80.25 79 ASN A O 1
ATOM 667 N N . PHE A 1 80 ? 15.636 5.332 -9.193 1.00 82.38 80 PHE A N 1
ATOM 668 C CA . PHE A 1 80 ? 14.560 5.376 -8.198 1.00 82.38 80 PHE A CA 1
ATOM 669 C C . PHE A 1 80 ? 13.846 4.030 -8.038 1.00 82.38 80 PHE A C 1
ATOM 671 O O . PHE A 1 80 ? 13.508 3.373 -9.020 1.00 82.38 80 PHE A O 1
ATOM 678 N N . SER A 1 81 ? 13.577 3.647 -6.785 1.00 86.62 81 SER A N 1
ATOM 679 C CA . SER A 1 81 ? 12.645 2.570 -6.425 1.00 86.62 81 SER A CA 1
ATOM 680 C C . SER A 1 81 ? 11.344 3.164 -5.887 1.00 86.62 81 SER A C 1
ATOM 682 O O . SER A 1 81 ? 11.361 4.062 -5.038 1.00 86.62 81 SER A O 1
ATOM 684 N N . HIS A 1 82 ? 10.219 2.647 -6.372 1.00 87.88 82 HIS A N 1
ATOM 685 C CA . HIS A 1 82 ? 8.877 3.013 -5.947 1.00 87.88 82 HIS A CA 1
ATOM 686 C C . HIS A 1 82 ? 8.189 1.814 -5.299 1.00 87.88 82 HIS A C 1
ATOM 688 O O . HIS A 1 82 ? 8.070 0.758 -5.912 1.00 87.88 82 HIS A O 1
ATOM 694 N N . ILE A 1 83 ? 7.685 1.991 -4.077 1.00 90.12 83 ILE A N 1
ATOM 695 C CA . ILE A 1 83 ? 6.802 1.021 -3.423 1.00 90.12 83 ILE A CA 1
ATOM 696 C C . ILE A 1 83 ? 5.381 1.564 -3.446 1.00 90.12 83 ILE A C 1
ATOM 698 O O . ILE A 1 83 ? 5.114 2.620 -2.868 1.00 90.12 83 ILE A O 1
ATOM 702 N N . HIS A 1 84 ? 4.462 0.799 -4.020 1.00 92.94 84 HIS A N 1
ATOM 703 C CA . HIS A 1 84 ? 3.027 1.039 -3.955 1.00 92.94 84 HIS A CA 1
ATOM 704 C C . HIS A 1 84 ? 2.377 -0.012 -3.061 1.00 92.94 84 HIS A C 1
ATOM 706 O O . HIS A 1 84 ? 2.582 -1.208 -3.259 1.00 92.94 84 HIS A O 1
ATOM 712 N N . MET A 1 85 ? 1.602 0.419 -2.067 1.00 94.12 85 MET A N 1
ATOM 713 C CA . MET A 1 85 ? 0.961 -0.479 -1.109 1.00 94.12 85 MET A CA 1
ATOM 714 C C . MET A 1 85 ? -0.537 -0.234 -1.025 1.00 94.12 85 MET A C 1
ATOM 716 O O . MET A 1 85 ? -0.974 0.893 -0.794 1.00 94.12 85 MET A O 1
ATOM 720 N N . LEU A 1 86 ? -1.304 -1.316 -1.118 1.00 95.69 86 LEU A N 1
ATOM 721 C CA . LEU A 1 86 ? -2.708 -1.366 -0.730 1.00 95.69 86 LEU A CA 1
ATOM 722 C C . LEU A 1 86 ? -2.776 -1.875 0.705 1.00 95.69 86 LEU A C 1
ATOM 724 O O . LEU A 1 86 ? -2.285 -2.966 1.001 1.00 95.69 86 LEU A O 1
ATOM 728 N N . MET A 1 87 ? -3.335 -1.076 1.609 1.00 96.12 87 MET A N 1
ATOM 729 C CA . MET A 1 87 ? -3.259 -1.327 3.046 1.00 96.12 87 MET A CA 1
ATOM 730 C C . MET A 1 87 ? -4.644 -1.352 3.681 1.00 96.12 87 MET A C 1
ATOM 732 O O . MET A 1 87 ? -5.524 -0.564 3.336 1.00 96.12 87 MET A O 1
ATOM 736 N N . LEU A 1 88 ? -4.806 -2.234 4.659 1.00 95.19 88 LEU A N 1
ATOM 737 C CA . LEU A 1 88 ? -5.915 -2.222 5.603 1.00 95.19 88 LEU A CA 1
ATOM 738 C C . LEU A 1 88 ? -5.368 -2.347 7.018 1.00 95.19 88 LEU A C 1
ATOM 740 O O . LEU A 1 88 ? -4.298 -2.933 7.239 1.00 95.19 88 LEU A O 1
ATOM 744 N N . GLY A 1 89 ? -6.094 -1.808 7.987 1.00 94.75 89 GLY A N 1
ATOM 745 C CA . GLY A 1 89 ? -5.723 -1.946 9.382 1.00 94.75 89 GLY A CA 1
ATOM 746 C C . GLY A 1 89 ? -6.916 -2.269 10.247 1.00 94.75 89 GLY A C 1
ATOM 747 O O . GLY A 1 89 ? -8.042 -1.856 9.996 1.00 94.75 89 GLY A O 1
ATOM 748 N N . ARG A 1 90 ? -6.663 -3.028 11.308 1.00 92.94 90 ARG A N 1
ATOM 749 C CA . ARG A 1 90 ? -7.702 -3.366 12.267 1.00 92.94 90 ARG A CA 1
ATOM 750 C C . ARG A 1 90 ? -7.168 -3.471 13.681 1.00 92.94 90 ARG A C 1
ATOM 752 O O . ARG A 1 90 ? -6.116 -4.055 13.941 1.00 92.94 90 ARG A O 1
ATOM 759 N N . ARG A 1 91 ? -7.940 -2.926 14.613 1.00 91.62 91 ARG A N 1
ATOM 760 C CA . ARG A 1 91 ? -7.809 -3.148 16.051 1.00 91.62 91 ARG A CA 1
ATOM 761 C C . ARG A 1 91 ? -9.202 -3.251 16.643 1.00 91.62 91 ARG A C 1
ATOM 763 O O . ARG A 1 91 ? -10.008 -2.354 16.436 1.00 91.62 91 ARG A O 1
ATOM 770 N N . ILE A 1 92 ? -9.451 -4.295 17.422 1.00 84.75 92 ILE A N 1
ATOM 771 C CA . ILE A 1 92 ? -10.692 -4.454 18.182 1.00 84.75 92 ILE A CA 1
ATOM 772 C C . ILE A 1 92 ? -10.346 -4.302 19.663 1.00 84.75 92 ILE A C 1
ATOM 774 O O . ILE A 1 92 ? -9.454 -4.993 20.160 1.00 84.75 92 ILE A O 1
ATOM 778 N N . ARG A 1 93 ? -11.002 -3.372 20.366 1.00 80.75 93 ARG A N 1
ATOM 779 C CA . ARG A 1 93 ? -10.841 -3.190 21.816 1.00 80.75 93 ARG A CA 1
ATOM 780 C C . ARG A 1 93 ? -12.146 -2.699 22.439 1.00 80.75 93 ARG A C 1
ATOM 782 O O . ARG A 1 93 ? -12.647 -1.664 22.027 1.00 80.75 93 ARG A O 1
ATOM 789 N N . TYR A 1 94 ? -12.649 -3.416 23.448 1.00 83.56 94 TYR A N 1
ATOM 790 C CA . TYR A 1 94 ? -13.877 -3.075 24.190 1.00 83.56 94 TYR A CA 1
ATOM 791 C C . TYR A 1 94 ? -15.069 -2.734 23.273 1.00 83.56 94 TYR A C 1
ATOM 793 O O . TYR A 1 94 ? -15.707 -1.703 23.434 1.00 83.56 94 TYR A O 1
ATOM 801 N N . GLY A 1 95 ? -15.316 -3.557 22.249 1.00 81.00 95 GLY A N 1
ATOM 802 C CA . GLY A 1 95 ? -16.400 -3.336 21.279 1.00 81.00 95 GLY A CA 1
ATOM 803 C C . GLY A 1 95 ? -16.123 -2.265 20.215 1.00 81.00 95 GLY A C 1
ATOM 804 O O . GLY A 1 95 ? -16.838 -2.200 19.222 1.00 81.00 95 GLY A O 1
ATOM 805 N N . PHE A 1 96 ? -15.055 -1.473 20.346 1.00 84.50 96 PHE A N 1
ATOM 806 C CA . PHE A 1 96 ? -14.658 -0.494 19.338 1.00 84.50 96 PHE A CA 1
ATOM 807 C C . PHE A 1 96 ? -13.703 -1.102 18.304 1.00 84.50 96 PHE A C 1
ATOM 809 O O . PHE A 1 96 ? -12.673 -1.689 18.658 1.00 84.50 96 PHE A O 1
ATOM 816 N N . THR A 1 97 ? -14.017 -0.912 17.019 1.00 88.94 97 THR A N 1
ATOM 817 C CA . THR A 1 97 ? -13.128 -1.258 15.902 1.00 88.94 97 THR A CA 1
ATOM 818 C C . THR A 1 97 ? -12.448 0.001 15.376 1.00 88.94 97 THR A C 1
ATOM 820 O O . THR A 1 97 ? -13.103 0.875 14.819 1.00 88.94 97 THR A O 1
ATOM 823 N N . LYS A 1 98 ? -11.120 0.079 15.516 1.00 91.88 98 LYS A N 1
ATOM 824 C CA . LYS A 1 98 ? -10.294 1.096 14.854 1.00 91.88 98 LYS A CA 1
ATOM 825 C C . LYS A 1 98 ? -9.769 0.550 13.525 1.00 91.88 98 LYS A C 1
ATOM 827 O O . LYS A 1 98 ? -9.186 -0.537 13.508 1.00 91.88 98 LYS A O 1
ATOM 832 N N . THR A 1 99 ? -9.934 1.328 12.463 1.00 94.88 99 THR A N 1
ATOM 833 C CA . THR A 1 99 ? -9.426 1.078 11.103 1.00 94.88 99 THR A CA 1
ATOM 834 C C . THR A 1 99 ? -8.421 2.158 10.694 1.00 94.88 99 THR A C 1
ATOM 836 O O . THR A 1 99 ? -8.249 3.142 11.425 1.00 94.88 99 THR A O 1
ATOM 839 N N . LEU A 1 100 ? -7.746 2.008 9.548 1.00 94.56 100 LEU A N 1
ATOM 840 C CA . LEU A 1 100 ? -6.879 3.070 9.013 1.00 94.56 100 LEU A CA 1
ATOM 841 C C . LEU A 1 100 ? -7.672 4.303 8.575 1.00 94.56 100 LEU A C 1
ATOM 843 O O . LEU A 1 100 ? -7.124 5.402 8.554 1.00 94.56 100 LEU A O 1
ATOM 847 N N . ASP A 1 101 ? -8.968 4.174 8.295 1.00 92.31 101 ASP A N 1
ATOM 848 C CA . ASP A 1 101 ? -9.822 5.328 7.994 1.00 92.31 101 ASP A CA 1
ATOM 849 C C . ASP A 1 101 ? -9.884 6.360 9.125 1.00 92.31 101 ASP A C 1
ATOM 851 O O . ASP A 1 101 ? -10.121 7.538 8.855 1.00 92.31 101 ASP A O 1
ATOM 855 N N . LEU A 1 102 ? -9.656 5.920 10.367 1.00 92.44 102 LEU A N 1
ATOM 856 C CA . LEU A 1 102 ? -9.627 6.759 11.567 1.00 92.44 102 LEU A CA 1
ATOM 857 C C . LEU A 1 102 ? -8.218 7.252 11.926 1.00 92.44 102 LEU A C 1
ATOM 859 O O . LEU A 1 102 ? -8.036 7.911 12.950 1.00 92.44 102 LEU A O 1
ATOM 863 N N . VAL A 1 103 ? -7.207 6.896 11.135 1.00 93.31 103 VAL A N 1
ATOM 864 C CA . VAL A 1 103 ? -5.817 7.296 11.358 1.00 93.31 103 VAL A CA 1
ATOM 865 C C . VAL A 1 103 ? -5.515 8.579 10.575 1.00 93.31 103 VAL A C 1
ATOM 867 O O . VAL A 1 103 ? -5.940 8.750 9.431 1.00 93.31 103 VAL A O 1
ATOM 870 N N . SER A 1 104 ? -4.758 9.497 11.184 1.00 92.38 104 SER A N 1
ATOM 871 C CA . SER A 1 104 ? -4.382 10.764 10.548 1.00 92.38 104 SER A CA 1
ATOM 872 C C . SER A 1 104 ? -3.370 10.549 9.421 1.00 92.38 104 SER A C 1
ATOM 874 O O . SER A 1 104 ? -2.196 10.285 9.668 1.00 92.38 104 SER A O 1
ATOM 876 N N . ARG A 1 105 ? -3.810 10.694 8.168 1.00 90.50 105 ARG A N 1
ATOM 877 C CA . ARG A 1 105 ? -2.936 10.545 6.992 1.00 90.50 105 ARG A CA 1
ATOM 878 C C . ARG A 1 105 ? -1.812 11.579 6.970 1.00 90.50 105 ARG A C 1
ATOM 880 O O . ARG A 1 105 ? -0.666 11.191 6.801 1.00 90.50 105 ARG A O 1
ATOM 887 N N . SER A 1 106 ? -2.115 12.850 7.236 1.00 89.31 106 SER A N 1
ATOM 888 C CA . SER A 1 106 ? -1.125 13.938 7.212 1.00 89.31 106 SER A CA 1
ATOM 889 C C . SER A 1 106 ? 0.001 13.736 8.229 1.00 89.31 106 SER A C 1
ATOM 891 O O . SER A 1 106 ? 1.162 14.018 7.939 1.00 89.31 106 SER A O 1
ATOM 893 N N . PHE A 1 107 ? -0.316 13.179 9.402 1.00 90.38 107 PHE A N 1
ATOM 894 C CA . PHE A 1 107 ? 0.697 12.783 10.380 1.00 90.38 107 PHE A CA 1
ATOM 895 C C . PHE A 1 107 ? 1.640 11.725 9.796 1.00 90.38 107 PHE A C 1
ATOM 897 O O . PHE A 1 107 ? 2.857 11.879 9.868 1.00 90.38 107 PHE A O 1
ATOM 904 N N . TRP A 1 108 ? 1.097 10.682 9.166 1.00 88.69 108 TRP A N 1
ATOM 905 C CA . TRP A 1 108 ? 1.906 9.607 8.592 1.00 88.69 108 TRP A CA 1
ATOM 906 C C . TRP A 1 108 ? 2.640 10.002 7.312 1.00 88.69 108 TRP A C 1
ATOM 908 O O . TRP A 1 108 ? 3.711 9.462 7.080 1.00 88.69 108 TRP A O 1
ATOM 918 N N . GLU A 1 109 ? 2.132 10.953 6.527 1.00 86.75 109 GLU A N 1
ATOM 919 C CA . GLU A 1 109 ? 2.865 11.552 5.400 1.00 86.75 109 GLU A CA 1
ATOM 920 C C . GLU A 1 109 ? 4.093 12.337 5.875 1.00 86.75 109 GLU A C 1
ATOM 922 O O . GLU A 1 109 ? 5.128 12.319 5.217 1.00 86.75 109 GLU A O 1
ATOM 927 N N . SER A 1 110 ? 4.013 12.977 7.048 1.00 83.88 110 SER A N 1
ATOM 928 C CA . SER A 1 110 ? 5.131 13.742 7.617 1.00 83.88 110 SER A CA 1
ATOM 929 C C . SER A 1 110 ? 6.274 12.874 8.163 1.00 83.88 110 SER A C 1
ATOM 931 O O . SER A 1 110 ? 7.379 13.371 8.384 1.00 83.88 110 SER A O 1
ATOM 933 N N . PHE A 1 111 ? 6.039 11.573 8.375 1.00 76.81 111 PHE A N 1
ATOM 934 C CA . PHE A 1 111 ? 7.010 10.665 8.996 1.00 76.81 111 PHE A CA 1
ATOM 935 C C . PHE A 1 111 ? 8.209 10.333 8.103 1.00 76.81 111 PHE A C 1
ATOM 937 O O . PHE A 1 111 ? 9.221 9.834 8.606 1.00 76.81 111 PHE A O 1
ATOM 944 N N . TRP A 1 112 ? 8.136 10.626 6.804 1.00 70.31 112 TRP A N 1
ATOM 945 C CA . TRP A 1 112 ? 9.257 10.436 5.896 1.00 70.31 112 TRP A CA 1
ATOM 946 C C . TRP A 1 112 ? 9.466 11.585 4.931 1.00 70.31 112 TRP A C 1
ATOM 948 O O . TRP A 1 112 ? 8.612 11.922 4.124 1.00 70.31 112 TRP A O 1
ATOM 958 N N . LYS A 1 113 ? 10.709 12.069 4.901 1.00 66.00 113 LYS A N 1
ATOM 959 C CA . LYS A 1 113 ? 11.176 13.057 3.921 1.00 66.00 113 LYS A CA 1
ATOM 960 C C . LYS A 1 113 ? 11.109 12.567 2.467 1.00 66.00 113 LYS A C 1
ATOM 962 O O . LYS A 1 113 ? 11.050 13.387 1.564 1.00 66.00 113 LYS A O 1
ATOM 967 N N . HIS A 1 114 ? 11.114 11.250 2.249 1.00 65.75 114 HIS A N 1
ATOM 968 C CA . HIS A 1 114 ? 11.043 10.619 0.922 1.00 65.75 114 HIS A CA 1
ATOM 969 C C . HIS A 1 114 ? 9.684 9.945 0.661 1.00 65.75 114 HIS A C 1
ATOM 971 O O . HIS A 1 114 ? 9.532 9.151 -0.267 1.00 65.75 114 HIS A O 1
ATOM 977 N N . GLN A 1 115 ? 8.680 10.224 1.498 1.00 64.00 115 GLN A N 1
ATOM 978 C CA . GLN A 1 115 ? 7.324 9.765 1.237 1.00 64.00 115 GLN A CA 1
ATOM 979 C C . GLN A 1 115 ? 6.706 10.605 0.135 1.00 64.00 115 GLN A C 1
ATOM 981 O O . GLN A 1 115 ? 6.781 11.829 0.166 1.00 64.00 115 GLN A O 1
ATOM 986 N N . THR A 1 116 ? 6.075 9.944 -0.832 1.00 64.88 116 THR A N 1
ATOM 987 C CA . THR A 1 116 ? 5.385 10.665 -1.898 1.00 64.88 116 THR A CA 1
ATOM 988 C C . THR A 1 116 ? 3.928 10.912 -1.523 1.00 64.88 116 THR A C 1
ATOM 990 O O . THR A 1 116 ? 3.433 12.005 -1.789 1.00 64.88 116 THR A O 1
ATOM 993 N N . LYS A 1 117 ? 3.225 9.923 -0.929 1.00 84.06 117 LYS A N 1
ATOM 994 C CA . LYS A 1 117 ? 1.783 10.059 -0.631 1.00 84.06 117 LYS A CA 1
ATOM 995 C C . LYS A 1 117 ? 1.186 8.970 0.276 1.00 84.06 117 LYS A C 1
ATOM 997 O O . LYS A 1 117 ? 1.529 7.794 0.117 1.00 84.06 117 LYS A O 1
ATOM 1002 N N . VAL A 1 118 ? 0.224 9.336 1.135 1.00 88.50 118 VAL A N 1
ATOM 1003 C CA . VAL A 1 118 ? -0.716 8.418 1.816 1.00 88.50 118 VAL A CA 1
ATOM 1004 C C . VAL A 1 118 ? -2.145 8.889 1.554 1.00 88.50 118 VAL A C 1
ATOM 1006 O O . VAL A 1 118 ? -2.599 9.903 2.080 1.00 88.50 118 VAL A O 1
ATOM 1009 N N . GLU A 1 119 ? -2.913 8.128 0.783 1.00 88.81 119 GLU A N 1
ATOM 1010 C CA . GLU A 1 119 ? -4.258 8.536 0.379 1.00 88.81 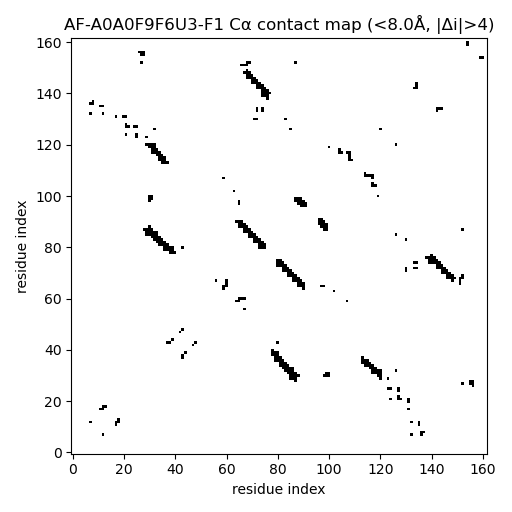119 GLU A CA 1
ATOM 1011 C C . GLU A 1 119 ? -5.319 7.465 0.614 1.00 88.81 119 GLU A C 1
ATOM 1013 O O . GLU A 1 119 ? -5.021 6.302 0.874 1.00 88.81 119 GLU A O 1
ATOM 1018 N N . LYS A 1 120 ? -6.586 7.881 0.542 1.00 86.69 120 LYS A N 1
ATOM 1019 C CA . LYS A 1 120 ? -7.703 6.936 0.517 1.00 86.69 120 LYS A CA 1
ATOM 1020 C C . LYS A 1 120 ? -7.892 6.449 -0.921 1.00 86.69 120 LYS A C 1
ATOM 1022 O O . LYS A 1 120 ? -7.809 7.280 -1.829 1.00 86.69 120 LYS A O 1
ATOM 1027 N N . PRO A 1 121 ? -8.183 5.158 -1.143 1.00 84.00 121 PRO A N 1
ATOM 1028 C CA . PRO A 1 121 ? -8.582 4.647 -2.441 1.00 84.00 121 PRO A CA 1
ATOM 1029 C C . PRO A 1 121 ? -9.764 5.433 -3.005 1.00 84.00 121 PRO A C 1
ATOM 1031 O O . PRO A 1 121 ? -10.871 5.351 -2.488 1.00 84.00 121 PRO A O 1
ATOM 1034 N N . VAL A 1 122 ? -9.534 6.192 -4.079 1.00 81.19 122 VAL A N 1
ATOM 1035 C CA . VAL A 1 122 ? -10.627 6.835 -4.831 1.00 81.19 122 VAL A CA 1
ATOM 1036 C C . VAL A 1 122 ? -11.438 5.769 -5.571 1.00 81.19 122 VAL A C 1
ATOM 1038 O O . VAL A 1 122 ? -12.660 5.819 -5.616 1.00 81.19 122 VAL A O 1
ATOM 1041 N N . SER A 1 123 ? -10.741 4.773 -6.121 1.00 90.69 123 SER A N 1
ATOM 1042 C CA . SER A 1 123 ? -11.318 3.586 -6.742 1.00 90.69 123 SER A CA 1
ATOM 1043 C C . SER A 1 123 ? -10.395 2.402 -6.483 1.00 90.69 123 SER A C 1
ATOM 1045 O O . SER A 1 123 ? -9.244 2.395 -6.931 1.00 90.69 123 SER A O 1
ATOM 1047 N N . ILE A 1 124 ? -10.902 1.392 -5.770 1.00 87.69 124 ILE A N 1
ATOM 1048 C CA . ILE A 1 124 ? -10.165 0.144 -5.523 1.00 87.69 124 ILE A CA 1
ATOM 1049 C C . ILE A 1 124 ? -9.797 -0.519 -6.854 1.00 87.69 124 ILE A C 1
ATOM 1051 O O . ILE A 1 124 ? -8.672 -0.982 -7.012 1.00 87.69 124 ILE A O 1
ATOM 1055 N N . SER A 1 125 ? -10.705 -0.492 -7.836 1.00 89.06 125 SER A N 1
ATOM 1056 C CA . SER A 1 125 ? -10.455 -1.032 -9.175 1.00 89.06 125 SER A CA 1
ATOM 1057 C C . SER A 1 125 ? -9.271 -0.343 -9.851 1.00 89.06 125 SER A C 1
ATOM 1059 O O . SER A 1 125 ? -8.392 -1.019 -10.382 1.00 89.06 125 SER A O 1
ATOM 1061 N N . SER A 1 126 ? -9.220 0.993 -9.816 1.00 89.25 126 SER A N 1
ATOM 1062 C CA . SER A 1 126 ? -8.154 1.755 -10.475 1.00 89.25 126 SER A CA 1
ATOM 1063 C C . SER A 1 126 ? -6.798 1.510 -9.819 1.00 89.25 126 SER A C 1
ATOM 1065 O O . SER A 1 126 ? -5.803 1.368 -10.522 1.00 89.25 126 SER A O 1
ATOM 1067 N N . LEU A 1 127 ? -6.750 1.418 -8.488 1.00 89.62 127 LEU A N 1
ATOM 1068 C CA . LEU A 1 127 ? -5.503 1.170 -7.763 1.00 89.62 127 LEU A CA 1
ATOM 1069 C C . LEU A 1 127 ? -5.030 -0.283 -7.862 1.00 89.62 127 LEU A C 1
ATOM 1071 O O . LEU A 1 127 ? -3.835 -0.515 -8.003 1.00 89.62 127 LEU A O 1
ATOM 1075 N N . ALA A 1 128 ? -5.946 -1.255 -7.843 1.00 90.44 128 ALA A N 1
ATOM 1076 C CA . ALA A 1 128 ? -5.614 -2.653 -8.107 1.00 90.44 128 ALA A CA 1
ATOM 1077 C C . ALA A 1 128 ? -5.030 -2.809 -9.518 1.00 90.44 128 ALA A C 1
ATOM 1079 O O . ALA A 1 128 ? -3.940 -3.352 -9.669 1.00 90.44 128 ALA A O 1
ATOM 1080 N N . THR A 1 129 ? -5.696 -2.232 -10.525 1.00 91.44 129 THR A N 1
ATOM 1081 C CA . THR A 1 129 ? -5.210 -2.202 -11.916 1.00 91.44 129 THR A CA 1
ATOM 1082 C C . THR A 1 129 ? -3.839 -1.535 -12.000 1.00 91.44 129 THR A C 1
ATOM 1084 O O . THR A 1 129 ? -2.937 -2.053 -12.647 1.00 91.44 129 THR A O 1
ATOM 1087 N N . TYR A 1 130 ? -3.662 -0.399 -11.317 1.00 91.12 130 TYR A N 1
ATOM 1088 C CA . TYR A 1 130 ? -2.391 0.319 -11.261 1.00 91.12 130 TYR A CA 1
ATOM 1089 C C . TYR A 1 130 ? -1.273 -0.555 -10.681 1.00 91.12 130 TYR A C 1
ATOM 1091 O O . TYR A 1 130 ? -0.203 -0.649 -11.279 1.00 91.12 130 TYR A O 1
ATOM 1099 N N . CYS A 1 131 ? -1.517 -1.224 -9.554 1.00 91.56 131 CYS A N 1
ATOM 1100 C CA . CYS A 1 131 ? -0.548 -2.120 -8.934 1.00 91.56 131 CYS A CA 1
ATOM 1101 C C . CYS A 1 131 ? -0.183 -3.296 -9.847 1.00 91.56 131 CYS A C 1
ATOM 1103 O O . CYS A 1 131 ? 0.999 -3.534 -10.066 1.00 91.56 131 CYS A O 1
ATOM 1105 N N . VAL A 1 132 ? -1.169 -3.989 -10.424 1.00 91.56 132 VAL A N 1
ATOM 1106 C CA . VAL A 1 132 ? -0.922 -5.126 -11.330 1.00 91.56 132 VAL A CA 1
ATOM 1107 C C . VAL A 1 132 ? -0.191 -4.667 -12.595 1.00 91.56 132 VAL A C 1
ATOM 1109 O O . VAL A 1 132 ? 0.737 -5.327 -13.050 1.00 91.56 132 VAL A O 1
ATOM 1112 N N . ALA A 1 133 ? -0.508 -3.480 -13.116 1.00 90.38 133 ALA A N 1
ATOM 1113 C CA . ALA A 1 133 ? 0.224 -2.896 -14.236 1.00 90.38 133 ALA A CA 1
ATOM 1114 C C . ALA A 1 133 ? 1.708 -2.660 -13.919 1.00 90.38 133 ALA A C 1
ATOM 1116 O O . ALA A 1 133 ? 2.528 -2.787 -14.823 1.00 90.38 133 ALA A O 1
ATOM 1117 N N . HIS A 1 134 ? 2.073 -2.362 -12.664 1.00 90.50 134 HIS A N 1
ATOM 1118 C CA . HIS A 1 134 ? 3.485 -2.247 -12.284 1.00 90.50 134 HIS A CA 1
ATOM 1119 C C . HIS A 1 134 ? 4.201 -3.596 -12.305 1.00 90.50 134 HIS A C 1
ATOM 1121 O O . HIS A 1 134 ? 5.371 -3.648 -12.667 1.00 90.50 134 HIS A O 1
ATOM 1127 N N . ILE A 1 135 ? 3.488 -4.675 -11.981 1.00 88.81 135 ILE A N 1
ATOM 1128 C CA . ILE A 1 135 ? 4.039 -6.034 -11.975 1.00 88.81 135 ILE A CA 1
ATOM 1129 C C . ILE A 1 135 ? 4.426 -6.478 -13.389 1.00 88.81 135 ILE A C 1
ATOM 1131 O O . ILE A 1 135 ? 5.460 -7.105 -13.593 1.00 88.81 135 ILE A O 1
ATOM 1135 N N . HIS A 1 136 ? 3.610 -6.107 -14.375 1.00 84.06 136 HIS A N 1
ATOM 1136 C CA . HIS A 1 136 ? 3.786 -6.500 -15.773 1.00 84.06 136 HIS A CA 1
ATOM 1137 C C . HIS A 1 136 ? 4.454 -5.423 -16.642 1.00 84.06 136 HIS A C 1
ATOM 1139 O O . HIS A 1 136 ? 4.443 -5.530 -17.863 1.00 84.06 136 HIS A O 1
ATOM 1145 N N . ASN A 1 137 ? 5.005 -4.349 -16.072 1.00 84.44 137 ASN A N 1
ATOM 1146 C CA . ASN A 1 137 ? 5.610 -3.297 -16.886 1.00 84.44 137 ASN A CA 1
ATOM 1147 C C . ASN A 1 137 ? 7.069 -3.654 -17.231 1.00 84.44 137 ASN A C 1
ATOM 1149 O O . ASN A 1 137 ? 7.922 -3.654 -16.343 1.00 84.44 137 ASN A O 1
ATOM 1153 N N . PRO A 1 138 ? 7.398 -3.871 -18.517 1.00 81.44 138 PRO A N 1
ATOM 1154 C CA . PRO A 1 138 ? 8.733 -4.297 -18.944 1.00 81.44 138 PRO A CA 1
ATOM 1155 C C . PRO A 1 138 ? 9.803 -3.203 -18.818 1.00 81.44 138 PRO A C 1
ATOM 1157 O O . PRO A 1 138 ? 10.967 -3.457 -19.101 1.00 81.44 138 PRO A O 1
ATOM 1160 N N . LYS A 1 139 ? 9.424 -1.966 -18.469 1.00 84.50 139 LYS A N 1
ATOM 1161 C CA . LYS A 1 139 ? 10.360 -0.840 -18.326 1.00 84.50 139 LYS A CA 1
ATOM 1162 C C . LYS A 1 139 ? 11.076 -0.809 -16.981 1.00 84.50 139 LYS A C 1
ATOM 1164 O O . LYS A 1 139 ? 11.958 0.028 -16.811 1.00 84.50 139 LYS A O 1
ATOM 1169 N N . TYR A 1 140 ? 10.647 -1.626 -16.026 1.00 84.62 140 TYR A N 1
ATOM 1170 C CA . TYR A 1 140 ? 11.292 -1.690 -14.726 1.00 84.62 140 TYR A CA 1
ATOM 1171 C C . TYR A 1 140 ? 12.515 -2.591 -14.787 1.00 84.62 140 TYR A C 1
ATOM 1173 O O . TYR A 1 140 ? 12.461 -3.683 -15.347 1.00 84.62 140 TYR A O 1
ATOM 1181 N N . ASP A 1 141 ? 13.599 -2.129 -14.171 1.00 83.81 141 ASP A N 1
ATOM 1182 C CA . ASP A 1 141 ? 14.845 -2.887 -14.057 1.00 83.81 141 ASP A CA 1
ATOM 1183 C C . ASP A 1 141 ? 14.627 -4.146 -13.209 1.00 83.81 141 ASP A C 1
ATOM 1185 O O . ASP A 1 141 ? 15.238 -5.189 -13.435 1.00 83.81 141 ASP A O 1
ATOM 1189 N N . TRP A 1 142 ? 13.722 -4.049 -12.233 1.00 84.81 142 TRP A N 1
ATOM 1190 C CA . TRP A 1 142 ? 13.220 -5.172 -11.458 1.00 84.81 142 TRP A CA 1
ATOM 1191 C C . TRP A 1 142 ? 11.890 -4.828 -10.784 1.00 84.81 142 TRP A C 1
ATOM 1193 O O . TRP A 1 142 ? 11.550 -3.656 -10.579 1.00 84.81 142 TRP A O 1
ATOM 1203 N N . VAL A 1 143 ? 11.161 -5.879 -10.411 1.00 86.50 143 VAL A N 1
ATOM 1204 C CA . VAL A 1 143 ? 9.873 -5.815 -9.720 1.00 86.50 143 VAL A CA 1
ATOM 1205 C C . VAL A 1 143 ? 9.847 -6.873 -8.611 1.00 86.50 143 VAL A C 1
ATOM 1207 O O . VAL A 1 143 ? 10.276 -8.003 -8.831 1.00 86.50 143 VAL A O 1
ATOM 1210 N N . ASP A 1 144 ? 9.345 -6.512 -7.430 1.00 88.69 144 ASP A N 1
ATOM 1211 C CA . ASP A 1 144 ? 9.011 -7.433 -6.333 1.00 88.69 144 ASP A CA 1
ATOM 1212 C C . ASP A 1 144 ? 7.586 -7.146 -5.854 1.00 88.69 144 ASP A C 1
ATOM 1214 O O . ASP A 1 144 ? 7.256 -6.005 -5.531 1.00 88.69 144 ASP A O 1
ATOM 1218 N N . ASP A 1 145 ? 6.736 -8.160 -5.759 1.00 91.44 145 ASP A N 1
ATOM 1219 C CA . ASP A 1 145 ? 5.390 -8.021 -5.214 1.00 91.44 145 ASP A CA 1
ATOM 1220 C C . ASP A 1 145 ? 5.102 -9.073 -4.148 1.00 91.44 145 ASP A C 1
ATOM 1222 O O . ASP A 1 145 ? 5.699 -10.150 -4.090 1.00 91.44 145 ASP A O 1
ATOM 1226 N N . GLY A 1 146 ? 4.184 -8.751 -3.242 1.00 91.62 146 GLY A N 1
ATOM 1227 C CA . GLY A 1 146 ? 3.809 -9.713 -2.227 1.00 91.62 146 GLY A CA 1
ATOM 1228 C C . GLY A 1 146 ? 2.890 -9.185 -1.149 1.00 91.62 146 GLY A C 1
ATOM 1229 O O . GLY A 1 146 ? 2.414 -8.049 -1.149 1.00 91.62 146 GLY A O 1
ATOM 1230 N N . PHE A 1 147 ? 2.648 -10.058 -0.178 1.00 93.50 147 PHE A N 1
ATOM 1231 C CA . PHE A 1 147 ? 1.710 -9.810 0.902 1.00 93.50 147 PHE A CA 1
ATOM 1232 C C . PHE A 1 147 ? 2.386 -9.838 2.262 1.00 93.50 147 PHE A C 1
ATOM 1234 O O . PHE A 1 147 ? 3.240 -10.676 2.557 1.00 93.50 147 PHE A O 1
ATOM 1241 N N . TYR A 1 148 ? 1.907 -8.972 3.146 1.00 93.81 148 TYR A N 1
ATOM 1242 C CA . TYR A 1 148 ? 2.230 -9.000 4.561 1.00 93.81 148 TYR A CA 1
ATOM 1243 C C . TYR A 1 148 ? 0.970 -9.217 5.391 1.00 93.81 148 TYR A C 1
ATOM 1245 O O . TYR A 1 148 ? -0.076 -8.616 5.141 1.00 93.81 148 TYR A O 1
ATOM 1253 N N . ASN A 1 149 ? 1.097 -10.064 6.416 1.00 92.56 149 ASN A N 1
ATOM 1254 C CA . ASN A 1 149 ? 0.003 -10.439 7.310 1.00 92.56 149 ASN A CA 1
ATOM 1255 C C . ASN A 1 149 ? -1.213 -11.007 6.550 1.00 92.56 149 ASN A C 1
ATOM 1257 O O . ASN A 1 149 ? -2.359 -10.594 6.737 1.00 92.56 149 ASN A O 1
ATOM 1261 N N . LEU A 1 150 ? -0.951 -12.018 5.712 1.00 90.88 150 LEU A N 1
ATOM 1262 C CA . LEU A 1 150 ? -1.968 -12.760 4.954 1.00 90.88 150 LEU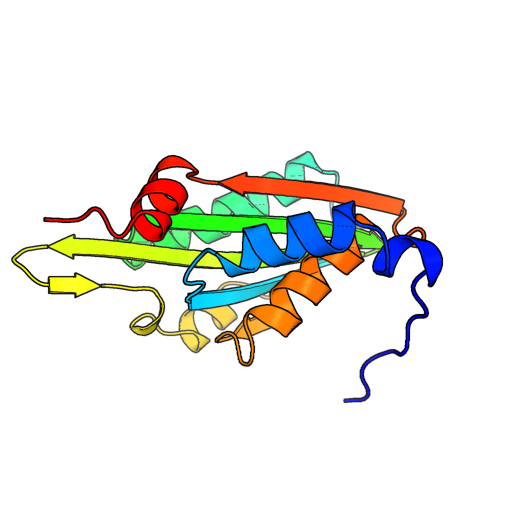 A CA 1
ATOM 1263 C C . LEU A 1 150 ? -3.124 -13.266 5.828 1.00 90.88 150 LEU A C 1
ATOM 1265 O O . LEU A 1 150 ? -4.259 -13.340 5.367 1.00 90.88 150 LEU A O 1
ATOM 1269 N N . LYS A 1 151 ? -2.858 -13.596 7.098 1.00 91.19 151 LYS A N 1
ATOM 1270 C CA . LYS A 1 151 ? -3.889 -14.023 8.053 1.00 91.19 151 LYS A CA 1
ATOM 1271 C C . LYS A 1 151 ? -4.943 -12.938 8.271 1.00 91.19 151 LYS A C 1
ATOM 1273 O O . LYS A 1 151 ? -6.129 -13.254 8.262 1.00 91.19 151 LYS A O 1
ATOM 1278 N N . LEU A 1 152 ? -4.535 -11.683 8.468 1.00 90.50 152 LEU A N 1
ATOM 1279 C CA . LEU A 1 152 ? -5.473 -10.572 8.629 1.00 90.50 152 LEU A CA 1
ATOM 1280 C C . LEU A 1 152 ? -6.263 -10.332 7.339 1.00 90.50 152 LEU A C 1
ATOM 1282 O O . LEU A 1 152 ? -7.488 -10.266 7.392 1.00 90.50 152 LEU A O 1
ATOM 1286 N N . LEU A 1 153 ? -5.579 -10.294 6.191 1.00 90.31 153 LEU A N 1
ATOM 1287 C CA . LEU A 1 153 ? -6.210 -10.097 4.882 1.00 90.31 153 LEU A CA 1
ATOM 1288 C C . LEU A 1 153 ? -7.296 -11.145 4.606 1.00 90.31 153 LEU A C 1
ATOM 1290 O O . LEU A 1 153 ? -8.425 -10.795 4.266 1.00 90.31 153 LEU A O 1
ATOM 1294 N N . LYS A 1 154 ? -6.984 -12.430 4.828 1.00 87.88 154 LYS A N 1
ATOM 1295 C CA . LYS A 1 154 ? -7.943 -13.533 4.669 1.00 87.88 154 LYS A CA 1
ATOM 1296 C C . LYS A 1 154 ? -9.173 -13.350 5.553 1.00 87.88 154 LYS A C 1
ATOM 1298 O O . LYS A 1 154 ? -10.289 -13.525 5.078 1.00 87.88 154 LYS A O 1
ATOM 1303 N N . LYS A 1 155 ? -8.992 -12.971 6.821 1.00 86.75 155 LYS A N 1
ATOM 1304 C CA . LYS A 1 155 ? -10.128 -12.760 7.725 1.00 86.75 155 LYS A CA 1
ATOM 1305 C C . LYS A 1 155 ? -11.001 -11.572 7.298 1.00 86.75 155 LYS A C 1
ATOM 1307 O O . LYS A 1 155 ? -12.219 -11.688 7.337 1.00 86.75 155 LYS A O 1
ATOM 1312 N N . CYS A 1 156 ? -10.396 -10.464 6.855 1.00 83.25 156 CYS A N 1
ATOM 1313 C CA . CYS A 1 156 ? -11.135 -9.311 6.325 1.00 83.25 156 CYS A CA 1
ATOM 1314 C C . CYS A 1 156 ? -11.937 -9.663 5.065 1.00 83.25 156 CYS A C 1
ATOM 1316 O O . CYS A 1 156 ? -13.067 -9.208 4.932 1.00 83.25 156 CYS A O 1
ATOM 1318 N N . LYS A 1 157 ? -11.389 -10.510 4.182 1.00 80.75 157 LYS A N 1
ATOM 1319 C CA . LYS A 1 157 ? -12.086 -10.994 2.981 1.00 80.75 157 LYS A CA 1
ATOM 1320 C C . LYS A 1 157 ? -13.294 -11.876 3.301 1.00 80.75 157 LYS A C 1
ATOM 1322 O O . LYS A 1 157 ? -14.321 -11.770 2.647 1.00 80.75 157 LYS A O 1
ATOM 1327 N N . MET A 1 158 ? -13.175 -12.763 4.285 1.00 72.06 158 MET A N 1
ATOM 1328 C CA . MET A 1 158 ? -14.219 -13.751 4.584 1.00 72.06 158 MET A CA 1
ATOM 1329 C C . MET A 1 158 ? -15.438 -13.163 5.311 1.00 72.06 158 MET A C 1
ATOM 1331 O O . MET A 1 158 ? -16.364 -13.909 5.613 1.00 72.06 158 MET A O 1
ATOM 1335 N N . GLY A 1 159 ? -15.429 -11.872 5.680 1.00 59.66 159 GLY A N 1
ATOM 1336 C CA . GLY A 1 159 ? -16.463 -11.270 6.537 1.00 59.66 159 GLY A CA 1
ATOM 1337 C C . GLY A 1 159 ? -16.610 -11.960 7.903 1.00 59.66 159 GLY A C 1
ATOM 1338 O O . GLY A 1 159 ? -17.494 -11.632 8.687 1.00 59.66 159 GLY A O 1
ATOM 1339 N N . SER A 1 160 ? -15.745 -12.931 8.198 1.00 48.03 160 SER A N 1
ATOM 1340 C CA . SER A 1 160 ? -15.868 -13.867 9.300 1.00 48.03 160 SER A CA 1
ATOM 1341 C C . SER A 1 160 ? -15.313 -13.221 10.557 1.00 48.03 160 SER A C 1
ATOM 1343 O O . SER A 1 160 ? -14.170 -13.468 10.951 1.00 48.03 160 SER A O 1
ATOM 1345 N N . PHE A 1 161 ? -16.122 -12.363 11.164 1.00 49.12 161 PHE A N 1
ATOM 1346 C CA . PHE A 1 161 ? -15.896 -11.860 12.506 1.00 49.12 161 PHE A CA 1
ATOM 1347 C C . PHE A 1 161 ? -17.239 -11.787 13.226 1.00 49.12 161 PHE A C 1
ATOM 1349 O O . PHE A 1 161 ? -18.073 -10.944 12.908 1.00 49.12 161 PHE A O 1
ATOM 1356 N N . LYS A 1 162 ? -17.423 -12.738 14.145 1.00 37.03 162 LYS A N 1
ATOM 1357 C CA . LYS A 1 162 ? -18.401 -12.660 15.230 1.00 37.03 162 LYS A CA 1
ATOM 1358 C C . LYS A 1 162 ? -17.955 -11.611 16.244 1.00 37.03 162 LYS A C 1
ATOM 1360 O O . LYS A 1 162 ? -16.718 -11.472 16.413 1.00 37.03 162 LYS A O 1
#

pLDDT: mean 81.73, std 15.93, range [24.58, 96.12]

Solvent-accessible surface area (backbone atoms only — not comparable to full-atom values): 9204 Å² total; per-residue (Å²): 138,83,81,80,88,70,83,63,67,71,71,62,73,68,32,72,66,44,53,52,52,26,53,56,55,51,59,44,83,59,43,35,36,36,38,38,47,41,64,33,89,85,68,54,54,76,70,50,51,51,51,49,57,49,49,53,51,51,50,51,25,63,76,72,61,30,49,65,23,33,42,38,35,36,39,27,47,93,59,34,37,36,39,42,31,46,27,34,37,44,30,79,56,96,91,42,75,49,43,52,82,79,50,66,46,72,62,62,43,67,74,37,96,52,49,74,44,56,42,67,60,89,43,57,64,61,50,27,45,52,50,52,49,55,72,70,38,85,80,39,83,46,68,52,72,51,73,42,50,60,70,57,47,52,43,65,50,65,68,70,70,134

Secondary structure (DSSP, 8-state):
---------HHHHTSHHHHHHHHHHHTS---EEEEEEEESTTT--HHHHHHHHHHHHHHHHHHHT-EEEEEEEEEEETTEEEEEEEEEEEEEETTEEEEGGGS-HHHHHHT-TTEEEEE--S-HHHHHHHHHHHHT-TTSSEEEEEEE-HHHHHHHHTT---

Radius of gyration: 16.13 Å; Cα contacts (8 Å, |Δi|>4): 238; chains: 1; bounding box: 41×31×49 Å

Organism: NCBI:txid412755

Mean predicted aligned error: 7.41 Å